Protein AF-A0A2V5RWP7-F1 (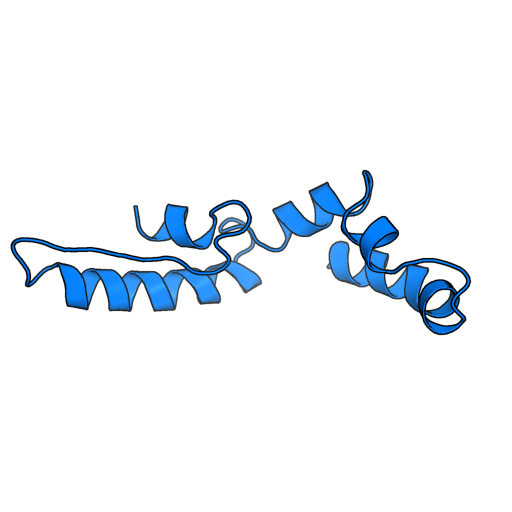afdb_monomer_lite)

Radius of gyration: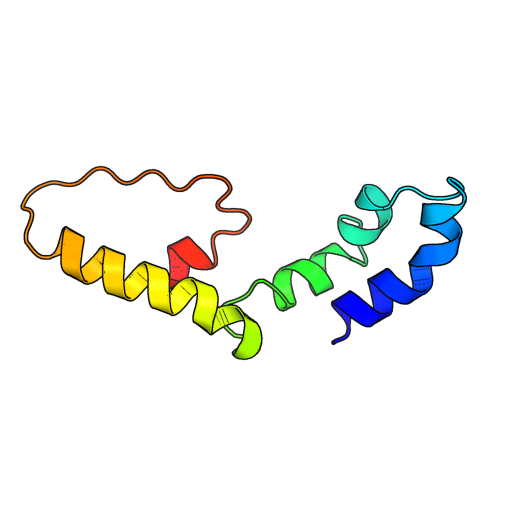 16.86 Å; chains: 1; bounding box: 31×21×48 Å

Structure (mmCIF, N/CA/C/O backbone):
data_AF-A0A2V5RWP7-F1
#
_entry.id   AF-A0A2V5RWP7-F1
#
loop_
_atom_site.group_PDB
_atom_site.id
_atom_site.type_symbol
_atom_site.label_atom_id
_atom_site.label_alt_id
_atom_site.label_comp_id
_atom_site.label_asym_id
_atom_site.label_entity_id
_atom_site.label_seq_id
_atom_site.pdbx_PDB_ins_code
_atom_site.Cartn_x
_atom_site.Cartn_y
_atom_site.Cartn_z
_atom_site.occupancy
_atom_site.B_iso_or_equiv
_atom_site.auth_seq_id
_atom_site.auth_comp_id
_atom_site.auth_asym_id
_atom_site.auth_atom_id
_atom_site.pdbx_PDB_model_num
ATOM 1 N N . LEU A 1 1 ? -5.354 -4.243 -11.937 1.00 76.44 1 LEU A N 1
ATOM 2 C CA . LEU A 1 1 ? -4.126 -4.735 -12.608 1.00 76.44 1 LEU A CA 1
ATOM 3 C C . LEU A 1 1 ? -3.340 -3.578 -13.225 1.00 76.44 1 LEU A C 1
ATOM 5 O O . LEU A 1 1 ? -2.124 -3.657 -13.261 1.00 76.44 1 LEU A O 1
ATOM 9 N N . ASP A 1 2 ? -4.002 -2.460 -13.524 1.00 93.56 2 ASP A N 1
ATOM 10 C CA . ASP A 1 2 ? -3.456 -1.235 -14.126 1.00 93.56 2 ASP A CA 1
ATOM 11 C C . ASP A 1 2 ? -2.166 -0.696 -13.481 1.00 93.56 2 ASP A C 1
ATOM 13 O O . ASP A 1 2 ? -1.263 -0.261 -14.188 1.00 93.56 2 ASP A O 1
ATOM 17 N N . LEU A 1 3 ? -2.030 -0.757 -12.148 1.00 94.44 3 LEU A N 1
ATOM 18 C CA . LEU A 1 3 ? -0.783 -0.374 -11.469 1.00 94.44 3 LEU A CA 1
ATOM 19 C C . LEU A 1 3 ? 0.401 -1.268 -11.878 1.00 94.44 3 LEU A C 1
ATOM 21 O O . LEU A 1 3 ? 1.508 -0.773 -12.082 1.00 94.44 3 LEU A O 1
ATOM 25 N N . LEU A 1 4 ? 0.174 -2.580 -11.989 1.00 93.81 4 LEU A N 1
ATOM 26 C CA . LEU A 1 4 ? 1.203 -3.535 -12.401 1.00 93.81 4 LEU A CA 1
ATOM 27 C C . LEU A 1 4 ? 1.529 -3.377 -13.884 1.00 93.81 4 LEU A C 1
ATOM 29 O O . LEU A 1 4 ? 2.702 -3.428 -14.241 1.00 93.81 4 LEU A O 1
ATOM 33 N N . ASP A 1 5 ? 0.524 -3.127 -14.723 1.00 96.38 5 ASP A N 1
ATOM 34 C CA . ASP A 1 5 ? 0.726 -2.869 -16.152 1.00 96.38 5 ASP A CA 1
ATOM 35 C C . ASP A 1 5 ? 1.547 -1.587 -16.370 1.00 96.38 5 ASP A C 1
ATOM 37 O O . ASP A 1 5 ? 2.507 -1.580 -17.146 1.00 96.38 5 ASP A O 1
ATOM 41 N N . HIS A 1 6 ? 1.245 -0.526 -15.612 1.00 95.69 6 HIS A N 1
ATOM 42 C CA . HIS A 1 6 ? 2.033 0.709 -15.597 1.00 95.69 6 HIS A CA 1
ATOM 43 C C . HIS A 1 6 ? 3.481 0.439 -15.182 1.00 95.69 6 HIS A C 1
ATOM 45 O O . HIS A 1 6 ? 4.408 0.774 -15.920 1.00 95.69 6 HIS A O 1
ATOM 51 N N . ALA A 1 7 ? 3.694 -0.243 -14.053 1.00 95.69 7 ALA A N 1
ATOM 52 C CA . ALA A 1 7 ? 5.031 -0.590 -13.573 1.00 95.69 7 ALA A CA 1
ATOM 53 C C . ALA A 1 7 ? 5.817 -1.451 -14.580 1.00 95.69 7 ALA A C 1
ATOM 55 O O . ALA A 1 7 ? 7.003 -1.209 -14.814 1.00 95.69 7 ALA A O 1
ATOM 56 N N . ALA A 1 8 ? 5.159 -2.428 -15.210 1.00 96.94 8 ALA A N 1
ATOM 57 C CA . ALA A 1 8 ? 5.764 -3.305 -16.205 1.00 96.94 8 ALA A CA 1
ATOM 58 C C . ALA A 1 8 ? 6.206 -2.533 -17.455 1.00 96.94 8 ALA A C 1
ATOM 60 O O . ALA A 1 8 ? 7.305 -2.767 -17.960 1.00 96.94 8 ALA A O 1
ATOM 61 N N . SER A 1 9 ? 5.401 -1.569 -17.917 1.00 96.38 9 SER A N 1
ATOM 62 C CA . SER A 1 9 ? 5.736 -0.736 -19.081 1.00 96.38 9 SER A CA 1
ATOM 63 C C . SER A 1 9 ? 7.015 0.092 -18.886 1.00 96.38 9 SER A C 1
ATOM 65 O O . SER A 1 9 ? 7.741 0.366 -19.841 1.00 96.38 9 SER A O 1
ATOM 67 N N . LEU A 1 10 ? 7.327 0.439 -17.635 1.00 96.12 10 LEU A N 1
ATOM 68 C CA . LEU A 1 10 ? 8.477 1.258 -17.250 1.00 96.12 10 LEU A CA 1
ATOM 69 C C . LEU A 1 10 ? 9.727 0.431 -16.941 1.00 96.12 10 LEU A C 1
ATOM 71 O O . LEU A 1 10 ? 10.828 0.979 -16.857 1.00 96.12 10 LEU A O 1
ATOM 75 N N . TYR A 1 11 ? 9.570 -0.883 -16.761 1.00 96.25 11 TYR A N 1
ATOM 76 C CA . TYR A 1 11 ? 10.586 -1.733 -16.148 1.00 96.25 11 TYR A CA 1
ATOM 77 C C . TYR A 1 11 ? 11.940 -1.652 -16.856 1.00 96.25 11 TYR A C 1
ATOM 79 O O . TYR A 1 11 ? 12.962 -1.490 -16.198 1.00 96.25 11 TYR A O 1
ATOM 87 N N . VAL A 1 12 ? 11.960 -1.694 -18.192 1.00 98.00 12 VAL A N 1
ATOM 88 C CA . VAL A 1 12 ? 13.212 -1.642 -18.967 1.00 98.00 12 VAL A CA 1
ATOM 89 C C . VAL A 1 12 ? 13.955 -0.321 -18.755 1.00 98.00 12 VAL A C 1
ATOM 91 O O . VAL A 1 12 ? 15.162 -0.341 -18.532 1.00 98.00 12 VAL A O 1
ATOM 94 N N . ALA A 1 13 ? 13.250 0.813 -18.789 1.00 97.50 13 ALA A N 1
ATOM 95 C CA . ALA A 1 13 ? 13.852 2.138 -18.626 1.00 97.50 13 ALA A CA 1
ATOM 96 C C . ALA A 1 13 ? 14.341 2.385 -17.189 1.00 97.50 13 ALA A C 1
ATOM 98 O O . ALA A 1 13 ? 15.345 3.064 -16.974 1.00 97.50 13 ALA A O 1
ATOM 99 N N . VAL A 1 14 ? 13.650 1.817 -16.199 1.00 97.25 14 VAL A N 1
ATOM 100 C CA . VAL A 1 14 ? 14.083 1.871 -14.798 1.00 97.25 14 VAL A CA 1
ATOM 101 C C . VAL A 1 14 ? 15.291 0.960 -14.570 1.00 97.25 14 VAL A C 1
ATOM 103 O O . VAL A 1 14 ? 16.285 1.390 -13.991 1.00 97.25 14 VAL A O 1
ATOM 106 N N . ALA A 1 15 ? 15.254 -0.275 -15.075 1.00 97.62 15 ALA A N 1
ATOM 107 C CA . ALA A 1 15 ? 16.340 -1.245 -14.927 1.00 97.62 15 ALA A CA 1
ATOM 108 C C . ALA A 1 15 ? 17.633 -0.811 -15.639 1.00 97.62 15 ALA A C 1
ATOM 110 O O . ALA A 1 15 ? 18.725 -1.163 -15.199 1.00 97.62 15 ALA A O 1
ATOM 111 N N . SER A 1 16 ? 17.525 -0.027 -16.715 1.00 98.00 16 SER A N 1
ATOM 112 C CA . SER A 1 16 ? 18.668 0.562 -17.421 1.00 98.00 16 SER A CA 1
ATOM 113 C C . SER A 1 16 ? 19.188 1.859 -16.784 1.00 98.00 16 SER A C 1
ATOM 115 O O . SER A 1 16 ? 20.169 2.421 -17.271 1.00 98.00 16 SER A O 1
ATOM 117 N N . GLY A 1 17 ? 18.543 2.361 -15.724 1.00 97.38 17 GLY A N 1
ATOM 118 C CA . GLY A 1 17 ? 18.888 3.627 -15.071 1.00 97.38 17 GLY A CA 1
ATOM 119 C C . GLY A 1 17 ? 18.524 4.879 -15.878 1.00 97.38 17 GLY A C 1
ATOM 120 O O . GLY A 1 17 ? 18.944 5.977 -15.522 1.00 97.38 17 GLY A O 1
ATOM 121 N N . GLN A 1 18 ? 17.756 4.739 -16.962 1.00 97.94 18 GLN A N 1
ATOM 122 C CA . GLN A 1 18 ? 17.312 5.861 -17.798 1.00 97.94 18 GLN A CA 1
ATOM 123 C C . GLN A 1 18 ? 16.183 6.664 -17.148 1.00 97.94 18 GLN A C 1
ATOM 125 O O . GLN A 1 18 ? 16.017 7.848 -17.439 1.00 97.94 18 GLN A O 1
ATOM 130 N N . GLN A 1 19 ? 15.396 6.026 -16.284 1.00 96.31 19 GLN A N 1
ATOM 131 C CA . GLN A 1 19 ? 14.333 6.665 -15.522 1.00 96.31 19 GLN A CA 1
ATOM 132 C C . GLN A 1 19 ? 14.356 6.201 -14.067 1.00 96.31 19 GLN A C 1
ATOM 134 O O . GLN A 1 19 ? 14.829 5.110 -13.757 1.00 96.31 19 GLN A O 1
ATOM 139 N N . SER A 1 20 ? 13.811 7.019 -13.166 1.00 95.81 20 SER A N 1
ATOM 140 C CA . SER A 1 20 ? 13.665 6.645 -11.760 1.00 95.81 20 SER A CA 1
ATOM 141 C C . SER A 1 20 ? 12.311 5.961 -11.532 1.00 95.81 20 SER A C 1
ATOM 143 O O . SER A 1 20 ? 11.283 6.367 -12.081 1.00 95.81 20 SER A O 1
ATOM 145 N N . GLY A 1 21 ? 12.309 4.878 -10.754 1.00 93.88 21 GLY A N 1
ATOM 146 C CA . GLY A 1 21 ? 11.085 4.132 -10.458 1.00 93.88 21 GLY A CA 1
ATOM 147 C C . GLY A 1 21 ? 10.123 4.928 -9.578 1.00 93.88 21 GLY A C 1
ATOM 148 O O . GLY A 1 21 ? 8.924 4.952 -9.838 1.00 93.88 21 GLY A O 1
ATOM 149 N N . ASP A 1 22 ? 10.655 5.632 -8.582 1.00 93.56 22 ASP A N 1
ATOM 150 C CA . ASP A 1 22 ? 9.902 6.476 -7.658 1.00 93.56 22 ASP A CA 1
ATOM 151 C C . ASP A 1 22 ? 9.249 7.668 -8.365 1.00 93.56 22 ASP A C 1
ATOM 153 O O . ASP A 1 22 ? 8.057 7.886 -8.173 1.00 93.56 22 ASP A O 1
ATOM 157 N N . HIS A 1 23 ? 9.943 8.375 -9.262 1.00 93.19 23 HIS A N 1
ATOM 158 C CA . HIS A 1 23 ? 9.321 9.462 -10.027 1.00 93.19 23 HIS A CA 1
ATOM 159 C C . HIS A 1 23 ? 8.201 8.975 -10.953 1.00 93.19 23 HIS A C 1
ATOM 161 O O . HIS A 1 23 ? 7.237 9.702 -11.184 1.00 93.19 23 HIS A O 1
ATOM 167 N N . ASN A 1 24 ? 8.299 7.755 -11.482 1.00 92.50 24 ASN A N 1
ATOM 168 C CA . ASN A 1 24 ? 7.272 7.212 -12.366 1.00 92.50 24 ASN A CA 1
ATOM 169 C C . ASN A 1 24 ? 6.067 6.612 -11.618 1.00 92.50 24 ASN A C 1
ATOM 171 O O . ASN A 1 24 ? 4.930 6.753 -12.075 1.00 92.50 24 ASN A O 1
ATOM 175 N N . LEU A 1 25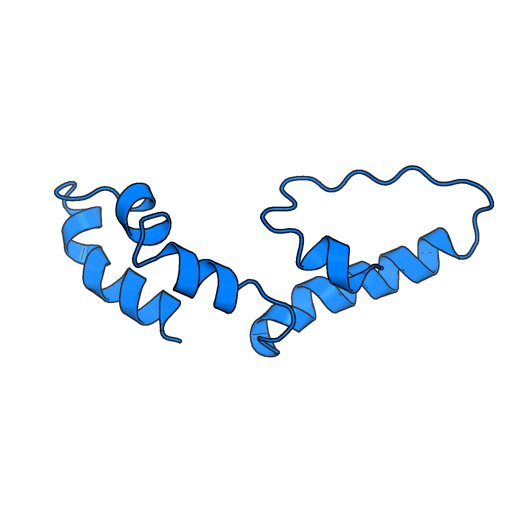 ? 6.293 5.944 -10.481 1.00 91.19 25 LEU A N 1
ATOM 176 C CA . LEU A 1 25 ? 5.228 5.353 -9.657 1.00 91.19 25 LEU A CA 1
ATOM 177 C C . LEU A 1 25 ? 4.550 6.380 -8.748 1.00 91.19 25 LEU A C 1
ATOM 179 O O . LEU A 1 25 ? 3.349 6.285 -8.519 1.00 91.19 25 LEU A O 1
ATOM 183 N N . LEU A 1 26 ? 5.295 7.370 -8.258 1.00 90.88 26 LEU A N 1
ATOM 184 C CA . LEU A 1 26 ? 4.799 8.428 -7.370 1.00 90.88 26 LEU A CA 1
ATOM 185 C C . LEU A 1 26 ? 4.657 9.779 -8.092 1.00 90.88 26 LEU A C 1
ATOM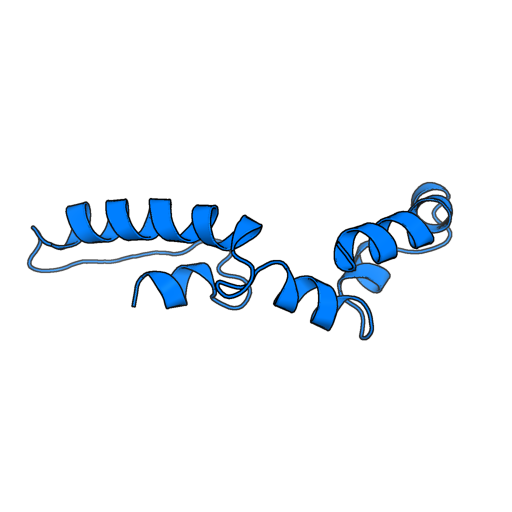 187 O O . LEU A 1 26 ? 4.466 10.816 -7.461 1.00 90.88 26 LEU A O 1
ATOM 191 N N . GLY A 1 27 ? 4.726 9.770 -9.424 1.00 92.19 27 GLY A N 1
ATOM 192 C CA . GLY A 1 27 ? 4.416 10.918 -10.271 1.00 92.19 27 GLY A CA 1
ATOM 193 C C . GLY A 1 27 ? 2.920 11.041 -10.599 1.00 92.19 27 GLY A C 1
ATOM 194 O O . GLY A 1 27 ? 2.121 10.181 -10.225 1.00 92.19 27 GLY A O 1
ATOM 195 N N . PRO A 1 28 ? 2.521 12.073 -11.369 1.00 93.56 28 PRO A N 1
ATOM 196 C CA . PRO A 1 28 ? 1.114 12.385 -11.647 1.00 93.56 28 PRO A CA 1
ATOM 197 C C . PRO A 1 28 ? 0.290 11.239 -12.250 1.00 93.56 28 PRO A C 1
ATOM 199 O O . PRO A 1 28 ? -0.910 11.161 -12.006 1.00 93.56 28 PRO A O 1
ATOM 202 N N . GLN A 1 29 ? 0.917 10.355 -13.033 1.00 90.88 29 GLN A N 1
ATOM 203 C CA . GLN A 1 29 ? 0.241 9.193 -13.621 1.00 90.88 29 GLN A CA 1
ATOM 204 C C . GLN A 1 29 ? 0.198 7.988 -12.673 1.00 90.88 29 GLN A C 1
ATOM 206 O O . GLN A 1 29 ? -0.780 7.248 -12.670 1.00 90.88 29 GLN A O 1
ATOM 211 N N . GLY A 1 30 ? 1.241 7.791 -11.861 1.00 94.56 30 GLY A N 1
ATOM 212 C CA . GLY A 1 30 ? 1.354 6.635 -10.975 1.00 94.56 30 GLY A CA 1
ATOM 213 C C . GLY A 1 30 ? 0.569 6.787 -9.672 1.00 94.56 30 GLY A C 1
ATOM 214 O O . GLY A 1 30 ? -0.038 5.818 -9.222 1.00 94.56 30 GLY A O 1
ATOM 215 N N . VAL A 1 31 ? 0.494 7.999 -9.105 1.00 95.38 31 VAL A N 1
ATOM 216 C CA . VAL A 1 31 ? -0.193 8.246 -7.823 1.00 95.38 31 VAL A CA 1
ATOM 217 C C . VAL A 1 31 ? -1.652 7.778 -7.840 1.00 95.38 31 VAL A C 1
ATOM 219 O O . VAL A 1 31 ? -2.014 7.024 -6.941 1.00 95.38 31 VAL A O 1
ATOM 222 N N . PRO A 1 32 ? -2.497 8.118 -8.833 1.00 95.94 32 PRO A N 1
ATOM 223 C CA . PRO A 1 32 ? -3.873 7.622 -8.854 1.00 95.94 32 PRO A CA 1
ATOM 224 C C . PRO A 1 32 ? -3.956 6.089 -8.907 1.00 95.94 32 PRO A C 1
ATOM 226 O O . PRO A 1 32 ? -4.778 5.494 -8.217 1.00 95.94 32 PRO A O 1
ATOM 229 N N . LEU A 1 33 ? -3.078 5.436 -9.678 1.00 96.25 33 LEU A N 1
ATOM 230 C CA . LEU A 1 33 ? -3.026 3.973 -9.772 1.00 96.25 33 LEU A CA 1
ATOM 231 C C . LEU A 1 33 ? -2.602 3.337 -8.444 1.00 96.25 33 LEU A C 1
ATOM 233 O O . LEU A 1 33 ? -3.161 2.320 -8.037 1.00 96.25 33 LEU A O 1
ATOM 237 N N . TRP A 1 34 ? -1.636 3.955 -7.762 1.00 94.94 34 TRP A N 1
ATOM 238 C CA . TRP A 1 34 ? -1.175 3.551 -6.440 1.00 94.94 34 TRP A CA 1
ATOM 239 C C . TRP A 1 34 ? -2.304 3.657 -5.415 1.00 94.94 34 TRP A C 1
ATOM 241 O O . TRP A 1 34 ? -2.620 2.676 -4.746 1.00 94.94 34 TRP A O 1
ATOM 251 N N . LEU A 1 35 ? -2.961 4.817 -5.339 1.00 94.88 35 LEU A N 1
ATOM 252 C CA . LEU A 1 35 ? -4.057 5.058 -4.401 1.00 94.88 35 LEU A CA 1
ATOM 253 C C . LEU A 1 35 ? -5.227 4.108 -4.632 1.00 94.88 35 LEU A C 1
ATOM 255 O O . LEU A 1 35 ? -5.731 3.556 -3.667 1.00 94.88 35 LEU A O 1
ATOM 259 N N . ASN A 1 36 ? -5.601 3.852 -5.886 1.00 95.56 36 ASN A N 1
ATOM 260 C CA . ASN A 1 36 ? -6.679 2.917 -6.206 1.00 95.56 36 ASN A CA 1
ATOM 261 C C . ASN A 1 36 ? -6.323 1.466 -5.856 1.00 95.56 36 ASN A C 1
ATOM 263 O O . ASN A 1 36 ? -7.197 0.687 -5.476 1.00 95.56 36 ASN A O 1
ATOM 267 N N . TYR A 1 37 ? -5.052 1.075 -5.999 1.00 95.50 37 TYR A N 1
ATOM 268 C CA . TYR A 1 37 ? -4.621 -0.278 -5.658 1.00 95.50 37 TYR A CA 1
ATOM 269 C C . TYR A 1 37 ? -4.597 -0.499 -4.142 1.00 95.50 37 TYR A C 1
ATOM 271 O O . TYR A 1 37 ? -5.121 -1.509 -3.673 1.00 95.50 37 TYR A O 1
ATOM 279 N N . PHE A 1 38 ? -4.013 0.436 -3.388 1.00 95.31 38 PHE A N 1
ATOM 280 C CA . PHE A 1 38 ? -3.882 0.386 -1.929 1.00 95.31 38 PHE A CA 1
ATOM 281 C C . PHE A 1 38 ? -5.100 1.015 -1.222 1.00 95.31 38 PHE A C 1
ATOM 283 O O . PHE A 1 38 ? -4.945 1.810 -0.296 1.00 95.31 38 PHE A O 1
ATOM 290 N N . HIS A 1 39 ? -6.309 0.66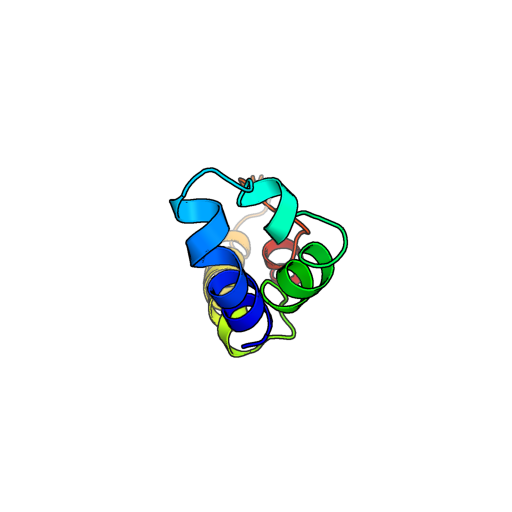2 -1.674 1.00 95.75 39 HIS A N 1
ATOM 291 C CA . HIS A 1 39 ? -7.584 1.148 -1.137 1.00 95.75 39 HIS A CA 1
ATOM 292 C C . HIS A 1 39 ? -8.473 -0.002 -0.666 1.00 95.75 39 HIS A C 1
ATOM 294 O O . HIS A 1 39 ? -8.457 -1.085 -1.255 1.00 95.75 39 HIS A O 1
ATOM 300 N N . ASN A 1 40 ? -9.329 0.250 0.324 1.00 96.62 40 ASN A N 1
ATOM 301 C CA . ASN A 1 40 ? -10.276 -0.746 0.835 1.00 96.62 40 ASN A CA 1
ATOM 302 C C . ASN A 1 40 ? -11.341 -1.162 -0.198 1.00 96.62 40 ASN A C 1
ATOM 304 O O . ASN A 1 40 ? -11.901 -2.251 -0.095 1.00 96.62 40 ASN A O 1
ATOM 308 N N . ASP A 1 41 ? -11.568 -0.350 -1.235 1.00 95.50 41 ASP A N 1
ATOM 309 C CA . ASP A 1 41 ? -12.455 -0.704 -2.357 1.00 95.50 41 ASP A CA 1
ATOM 310 C C . ASP A 1 41 ? -11.839 -1.755 -3.295 1.00 95.50 41 ASP A C 1
ATOM 312 O O . ASP A 1 41 ? -12.552 -2.470 -4.003 1.00 95.50 41 ASP A O 1
ATOM 316 N N . ASN A 1 42 ? -10.510 -1.900 -3.303 1.00 95.81 42 ASN A N 1
ATOM 317 C CA . ASN A 1 42 ? -9.859 -2.995 -4.006 1.00 95.81 42 ASN A CA 1
ATOM 318 C C . ASN A 1 42 ? -9.916 -4.255 -3.137 1.00 95.81 42 ASN A C 1
ATOM 320 O O . ASN A 1 42 ? -9.018 -4.509 -2.339 1.00 95.81 42 ASN A O 1
ATOM 324 N N . LEU A 1 43 ? -10.934 -5.094 -3.335 1.00 93.94 43 LEU A N 1
ATOM 325 C CA . LEU A 1 43 ? -11.179 -6.285 -2.506 1.00 93.94 43 LEU A CA 1
ATOM 326 C C . LEU A 1 43 ? -9.994 -7.262 -2.422 1.00 93.94 43 LEU A C 1
ATOM 328 O O . LEU A 1 43 ? -9.839 -7.955 -1.417 1.00 93.94 43 LEU A O 1
ATOM 332 N N . THR A 1 44 ? -9.140 -7.310 -3.450 1.00 92.44 44 THR A N 1
ATOM 333 C CA . THR A 1 44 ? -7.933 -8.157 -3.431 1.00 92.44 44 THR A CA 1
ATOM 334 C C . THR A 1 44 ? -6.853 -7.625 -2.489 1.00 92.44 44 THR A C 1
ATOM 336 O O . THR A 1 44 ? -6.079 -8.403 -1.937 1.00 92.44 44 THR A O 1
ATOM 339 N N . TYR A 1 45 ? -6.823 -6.310 -2.272 1.00 94.19 45 TYR A N 1
ATOM 340 C CA . TYR A 1 45 ? -5.945 -5.651 -1.314 1.00 94.19 45 TYR A CA 1
ATOM 341 C C . TYR A 1 45 ? -6.589 -5.525 0.073 1.00 94.19 45 TYR A C 1
ATOM 343 O O . TYR A 1 45 ? -5.914 -5.755 1.076 1.00 94.19 45 TYR A O 1
ATOM 351 N N . ALA A 1 46 ? -7.887 -5.217 0.135 1.00 96.25 46 ALA A N 1
ATOM 352 C CA . ALA A 1 46 ? -8.629 -4.903 1.356 1.00 96.25 46 ALA A CA 1
ATOM 353 C C . ALA A 1 46 ? -8.534 -5.989 2.436 1.00 96.25 46 ALA A C 1
ATOM 355 O O . ALA A 1 46 ? -8.556 -5.683 3.628 1.00 96.25 46 ALA A O 1
ATOM 356 N N . VAL A 1 47 ? -8.370 -7.255 2.035 1.00 95.56 47 VAL A N 1
ATOM 357 C CA . VAL A 1 47 ? -8.157 -8.378 2.960 1.00 95.56 47 VAL A CA 1
ATOM 358 C C . VAL A 1 47 ? -6.967 -8.149 3.901 1.00 95.56 47 VAL A C 1
ATOM 360 O O . VAL A 1 47 ? -7.034 -8.523 5.070 1.00 95.56 47 VAL A O 1
ATOM 363 N N . ASN A 1 48 ? -5.908 -7.481 3.426 1.00 93.44 48 ASN A N 1
ATOM 364 C CA . ASN A 1 48 ? -4.718 -7.186 4.227 1.00 93.44 48 ASN A CA 1
ATOM 365 C C . ASN A 1 48 ? -5.044 -6.240 5.389 1.00 93.44 48 ASN A C 1
ATOM 367 O O . ASN A 1 48 ? -4.546 -6.429 6.498 1.00 93.44 48 ASN A O 1
ATOM 371 N N . ASN A 1 49 ? -5.910 -5.256 5.146 1.00 95.62 49 ASN A N 1
ATOM 372 C CA . ASN A 1 49 ? -6.322 -4.283 6.151 1.00 95.62 49 ASN A CA 1
ATOM 373 C C . ASN A 1 49 ? -7.358 -4.893 7.111 1.00 95.62 49 ASN A C 1
ATOM 375 O O . ASN A 1 49 ? -7.242 -4.743 8.327 1.00 95.62 49 ASN A O 1
ATOM 379 N N . TRP A 1 50 ? -8.322 -5.652 6.578 1.00 95.81 50 TRP A N 1
ATOM 380 C CA . TRP A 1 50 ? -9.400 -6.283 7.353 1.00 95.81 50 TRP A CA 1
ATOM 381 C C . TRP A 1 50 ? -8.882 -7.193 8.466 1.00 95.81 50 TRP A C 1
ATOM 383 O O . TRP A 1 50 ? -9.337 -7.099 9.605 1.00 95.81 50 TRP A O 1
ATOM 393 N N . VAL A 1 51 ? -7.917 -8.064 8.158 1.00 93.38 51 VAL A N 1
ATOM 394 C CA . VAL A 1 51 ? -7.364 -9.001 9.149 1.00 93.38 51 VAL A CA 1
ATOM 395 C C . VAL A 1 51 ? -6.706 -8.247 10.307 1.00 93.38 51 VAL A C 1
ATOM 397 O O . VAL A 1 51 ? -6.900 -8.608 11.468 1.00 93.38 51 VAL A O 1
ATOM 400 N N . GLY A 1 52 ? -5.966 -7.177 10.003 1.00 90.81 52 GLY A N 1
ATOM 401 C CA . GLY A 1 52 ? -5.346 -6.327 11.017 1.00 90.81 52 GLY A CA 1
ATOM 402 C C . GLY A 1 52 ? -6.377 -5.623 11.897 1.00 90.81 52 GLY A C 1
ATOM 403 O O . GLY A 1 52 ? -6.243 -5.635 13.120 1.00 90.81 52 GLY A O 1
ATOM 404 N N . ALA A 1 53 ? -7.429 -5.068 11.293 1.00 93.88 53 ALA A N 1
ATOM 405 C CA . ALA A 1 53 ? -8.476 -4.369 12.028 1.00 93.88 53 ALA A CA 1
ATOM 406 C C . ALA A 1 53 ? -9.283 -5.285 12.946 1.00 93.88 53 ALA A C 1
ATOM 408 O O . ALA A 1 53 ? -9.494 -4.927 14.100 1.00 93.88 53 ALA A O 1
ATOM 409 N N . VAL A 1 54 ? -9.657 -6.489 12.501 1.00 94.25 54 VAL A N 1
ATOM 410 C CA . VAL A 1 54 ? -10.364 -7.461 13.356 1.00 94.25 54 VAL A CA 1
ATOM 411 C C . VAL A 1 54 ? -9.538 -7.794 14.601 1.00 94.25 54 VAL A C 1
ATOM 413 O O . VAL A 1 54 ? -10.041 -7.720 15.720 1.00 94.25 54 VAL A O 1
ATOM 416 N N . LEU A 1 55 ? -8.248 -8.093 14.426 1.00 89.25 55 LEU A N 1
ATOM 417 C CA . LEU A 1 55 ? -7.356 -8.397 15.548 1.00 89.25 55 LEU A CA 1
ATOM 418 C C . LEU A 1 55 ? -7.142 -7.189 16.466 1.00 89.25 55 LEU A C 1
ATOM 420 O O . LEU A 1 55 ? -7.067 -7.342 17.688 1.00 89.25 55 LEU A O 1
ATOM 424 N N . ALA A 1 56 ? -7.043 -5.989 15.892 1.00 90.12 56 ALA A N 1
ATOM 425 C CA . ALA A 1 56 ? -6.935 -4.761 16.661 1.00 90.12 56 ALA A CA 1
ATOM 426 C C . ALA A 1 56 ? -8.197 -4.537 17.503 1.00 90.12 56 ALA A C 1
ATOM 428 O O . ALA A 1 56 ? -8.060 -4.343 18.709 1.00 90.12 56 ALA A O 1
ATOM 429 N N . VAL A 1 57 ? -9.394 -4.641 16.910 1.00 90.50 57 VAL A N 1
ATOM 430 C CA . VAL A 1 57 ? -10.700 -4.513 17.584 1.00 90.50 57 VAL A CA 1
ATOM 431 C C . VAL A 1 57 ? -10.828 -5.496 18.746 1.00 90.50 57 VAL A C 1
ATOM 433 O O . VAL A 1 57 ? -11.144 -5.083 19.864 1.00 90.50 57 VAL A O 1
ATOM 436 N N . ASP A 1 58 ? -10.496 -6.769 18.535 1.00 89.75 58 ASP A N 1
ATOM 437 C CA . ASP A 1 58 ? -10.509 -7.774 19.604 1.00 89.75 58 ASP A CA 1
ATOM 438 C C . ASP A 1 58 ? -9.573 -7.384 20.757 1.00 89.75 58 ASP A C 1
ATOM 440 O O . ASP A 1 58 ? -9.940 -7.470 21.931 1.00 89.75 58 ASP A O 1
ATOM 444 N N . HIS A 1 59 ? -8.379 -6.880 20.445 1.00 85.44 59 HIS A N 1
ATOM 445 C CA . HIS A 1 59 ? -7.414 -6.470 21.461 1.00 85.44 59 HIS A CA 1
ATOM 446 C C . HIS A 1 59 ? -7.814 -5.183 22.198 1.00 85.44 59 HIS A C 1
ATOM 448 O O . HIS A 1 59 ? -7.544 -5.045 23.396 1.00 85.44 59 HIS A O 1
ATOM 454 N N . VAL A 1 60 ? -8.441 -4.233 21.497 1.00 87.38 60 VAL A N 1
ATOM 455 C CA . VAL A 1 60 ? -8.834 -2.936 22.060 1.00 87.38 60 VAL A CA 1
ATOM 456 C C . VAL A 1 60 ? -10.128 -3.004 22.863 1.00 87.38 60 VAL A C 1
ATOM 458 O O . VAL A 1 60 ? -10.242 -2.310 23.871 1.00 87.38 60 VAL A O 1
ATOM 461 N N . SER A 1 61 ? -11.060 -3.883 22.487 1.00 85.38 61 SER A N 1
ATOM 462 C CA . SER A 1 61 ? -12.391 -4.001 23.105 1.00 85.38 61 SER A CA 1
ATOM 463 C C . SER A 1 61 ? -12.361 -4.312 24.607 1.00 85.38 61 SER A C 1
ATOM 465 O O . SER A 1 61 ? -13.304 -4.007 25.333 1.00 85.38 61 SER A O 1
ATOM 467 N N . THR A 1 62 ? -11.257 -4.877 25.099 1.00 83.69 62 THR A N 1
ATOM 468 C CA . THR A 1 62 ? -11.079 -5.262 26.506 1.00 83.69 62 THR A CA 1
ATOM 469 C C . THR A 1 62 ? -10.400 -4.190 27.367 1.00 83.69 62 THR A C 1
ATOM 471 O O . THR A 1 62 ? -10.176 -4.413 28.558 1.00 83.69 62 THR A O 1
ATOM 474 N N . ARG A 1 63 ? -10.049 -3.023 26.803 1.00 85.69 63 ARG A N 1
ATOM 475 C CA . ARG A 1 63 ? -9.236 -1.997 27.478 1.00 85.69 63 ARG A CA 1
ATOM 476 C C . ARG A 1 63 ? -9.970 -0.664 27.614 1.00 85.69 63 ARG A C 1
ATOM 478 O O . ARG A 1 63 ? -10.567 -0.169 26.670 1.00 85.69 63 ARG A O 1
ATOM 485 N N . SER A 1 64 ? -9.856 -0.037 28.788 1.00 84.00 64 SER A N 1
ATOM 486 C CA . SER A 1 64 ? -10.473 1.266 29.091 1.00 84.00 64 SER A CA 1
ATOM 487 C C . SER A 1 64 ? -9.692 2.476 28.564 1.00 84.00 64 SER A C 1
ATOM 489 O O . SER A 1 64 ? -10.245 3.569 28.475 1.00 84.00 64 SER A O 1
ATOM 491 N N . ALA A 1 65 ? -8.412 2.304 28.223 1.00 86.75 65 ALA A N 1
ATOM 492 C CA . ALA A 1 65 ? -7.571 3.335 27.624 1.00 86.75 65 ALA A CA 1
ATOM 493 C C . ALA A 1 65 ? -6.509 2.705 26.718 1.00 86.75 65 ALA A C 1
ATOM 495 O O . ALA A 1 65 ? -5.917 1.674 27.054 1.00 86.75 65 ALA A O 1
ATOM 496 N N . LEU A 1 66 ? -6.257 3.337 25.570 1.00 86.75 66 LEU A N 1
ATOM 497 C CA . LEU A 1 66 ? -5.408 2.802 24.508 1.00 86.75 66 LEU A CA 1
ATOM 498 C C . LEU A 1 66 ? -4.555 3.893 23.871 1.00 86.75 66 LEU A C 1
ATOM 500 O O . LEU A 1 66 ? -4.941 5.058 23.807 1.00 86.75 66 LEU A O 1
ATOM 504 N N . ARG A 1 67 ? -3.385 3.484 23.383 1.00 90.31 67 ARG A N 1
ATOM 505 C CA . ARG A 1 67 ? -2.495 4.288 22.545 1.00 90.31 67 ARG A CA 1
ATOM 506 C C . ARG A 1 67 ? -2.073 3.415 21.373 1.00 90.31 67 ARG A C 1
ATOM 508 O O . ARG A 1 67 ? -1.512 2.346 21.598 1.00 90.31 67 ARG A O 1
ATOM 515 N N . ILE A 1 68 ? -2.382 3.858 20.160 1.00 88.50 68 ILE A N 1
ATOM 516 C CA . ILE A 1 68 ? -2.100 3.139 18.915 1.00 88.50 68 ILE A CA 1
ATOM 517 C C . ILE A 1 68 ? -1.105 3.978 18.110 1.00 88.50 68 ILE A C 1
ATOM 519 O O . ILE A 1 68 ? -1.233 5.199 18.050 1.00 88.50 68 ILE A O 1
ATOM 523 N N . LEU A 1 69 ? -0.104 3.319 17.527 1.00 93.19 69 LEU A N 1
ATOM 524 C CA . LEU A 1 69 ? 0.840 3.910 16.584 1.00 93.19 69 LEU A CA 1
ATOM 525 C C . LEU A 1 69 ? 0.775 3.109 15.288 1.00 93.19 69 LEU A C 1
ATOM 527 O O . LEU A 1 69 ? 1.067 1.915 15.293 1.00 93.19 69 LEU A O 1
ATOM 531 N N . GLU A 1 70 ? 0.434 3.776 14.193 1.00 93.31 70 GLU A N 1
ATOM 532 C CA . GLU A 1 70 ? 0.503 3.206 12.852 1.00 93.31 70 GLU A CA 1
ATOM 533 C C . GLU A 1 70 ? 1.789 3.673 12.167 1.00 93.31 70 GLU A C 1
ATOM 535 O 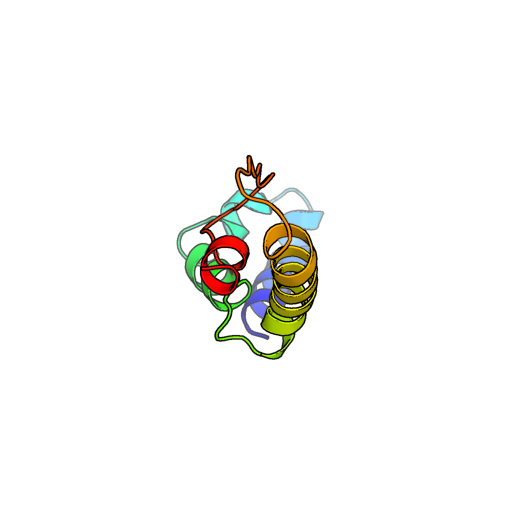O . GLU A 1 70 ? 2.043 4.870 12.021 1.00 93.31 70 GLU A O 1
ATOM 540 N N . LEU A 1 71 ? 2.632 2.720 11.775 1.00 95.25 71 LEU A N 1
ATOM 541 C CA . LEU A 1 71 ? 3.877 3.001 11.070 1.00 95.25 71 LEU A CA 1
ATOM 542 C C . LEU A 1 71 ? 3.629 2.937 9.567 1.00 95.25 71 LEU A C 1
ATOM 544 O O . LEU A 1 71 ? 3.145 1.928 9.068 1.00 95.25 71 LEU A O 1
ATOM 548 N N . GLY A 1 72 ? 4.004 3.995 8.846 1.00 94.50 72 GLY A N 1
ATOM 549 C CA . GLY A 1 72 ? 3.857 4.022 7.392 1.00 94.50 72 GLY A CA 1
ATOM 550 C C . GLY A 1 72 ? 2.399 3.993 6.930 1.00 94.50 72 GLY A C 1
ATOM 551 O O . GLY A 1 72 ? 2.106 3.335 5.940 1.00 94.50 72 GLY A O 1
ATOM 552 N N . ALA A 1 73 ? 1.509 4.726 7.612 1.00 94.56 73 ALA A N 1
ATOM 553 C CA . ALA A 1 73 ? 0.069 4.771 7.322 1.00 94.56 73 ALA A CA 1
ATOM 554 C C . ALA A 1 73 ? -0.278 5.135 5.862 1.00 94.56 73 ALA A C 1
ATOM 556 O O . ALA A 1 73 ? -1.393 4.896 5.400 1.00 94.56 73 ALA A O 1
ATOM 557 N N . GLY A 1 74 ? 0.664 5.723 5.116 1.00 93.81 74 GLY A N 1
ATOM 558 C CA . GLY A 1 74 ? 0.448 6.126 3.731 1.00 93.81 74 GLY A CA 1
ATOM 559 C C . GLY A 1 74 ? -0.710 7.116 3.648 1.00 93.81 74 GLY A C 1
ATOM 560 O O . GLY A 1 74 ? -0.681 8.156 4.302 1.00 93.81 74 GLY A O 1
ATOM 561 N N . THR A 1 75 ? -1.737 6.780 2.869 1.00 93.88 75 THR A N 1
ATOM 562 C CA . THR A 1 75 ? -2.979 7.563 2.768 1.00 93.88 75 THR A CA 1
ATOM 563 C C . THR A 1 75 ? -4.085 7.115 3.720 1.00 93.88 75 THR A C 1
ATOM 565 O O . THR A 1 75 ? -5.207 7.594 3.605 1.00 93.88 75 THR A O 1
ATOM 568 N N . GLY A 1 76 ? -3.781 6.225 4.666 1.00 96.19 76 GLY A N 1
ATOM 569 C CA . GLY A 1 76 ? -4.673 5.871 5.768 1.00 96.19 76 GLY A CA 1
ATOM 570 C C . GLY A 1 76 ? -5.719 4.810 5.443 1.00 96.19 76 GLY A C 1
ATOM 571 O O . GLY A 1 76 ? -6.706 4.716 6.159 1.00 96.19 76 GLY A O 1
ATOM 572 N N . SER A 1 77 ? -5.535 3.993 4.399 1.00 97.00 77 SER A N 1
ATOM 573 C CA . SER A 1 77 ? -6.504 2.930 4.076 1.00 97.00 77 SER A CA 1
ATOM 574 C C . SER A 1 77 ? -6.624 1.893 5.205 1.00 97.00 77 SER A C 1
ATOM 576 O O . SER A 1 77 ? -7.726 1.461 5.533 1.00 97.00 77 SER A O 1
ATOM 578 N N . ALA A 1 78 ? -5.522 1.525 5.864 1.00 95.62 78 ALA A N 1
ATOM 579 C CA . ALA A 1 78 ? -5.585 0.640 7.028 1.00 95.62 78 ALA A CA 1
ATOM 580 C C . ALA A 1 78 ? -6.187 1.338 8.262 1.00 95.62 78 ALA A C 1
ATOM 582 O O . ALA A 1 78 ? -6.934 0.715 9.014 1.00 95.62 78 ALA A O 1
ATOM 583 N N . SER A 1 79 ? -5.919 2.633 8.454 1.00 95.31 79 SER A N 1
ATOM 584 C CA . SER A 1 79 ? -6.553 3.426 9.513 1.00 95.31 79 SER A CA 1
ATOM 585 C C . SER A 1 79 ? -8.068 3.505 9.323 1.00 95.31 79 SER A C 1
ATOM 587 O O . SER A 1 79 ? -8.810 3.329 10.280 1.00 95.31 79 SER A O 1
ATOM 589 N N . GLU A 1 80 ? -8.525 3.752 8.093 1.00 95.81 80 GLU A N 1
ATOM 590 C CA . GLU A 1 80 ? -9.943 3.871 7.747 1.00 95.81 80 GLU A CA 1
ATOM 591 C C . GLU A 1 80 ? -10.708 2.597 8.090 1.00 95.81 80 GLU A C 1
ATOM 593 O O . GLU A 1 80 ? -11.786 2.678 8.657 1.00 95.81 80 GLU A O 1
ATOM 598 N N . ILE A 1 81 ? -10.148 1.420 7.802 1.00 94.81 81 ILE A N 1
ATOM 599 C CA . ILE A 1 81 ? -10.863 0.165 8.052 1.00 94.81 81 ILE A CA 1
ATOM 600 C C . ILE A 1 81 ? -10.999 -0.165 9.546 1.00 94.81 81 ILE A C 1
ATOM 602 O O . ILE A 1 81 ? -11.818 -1.000 9.927 1.00 94.81 81 ILE A O 1
ATOM 606 N N . LEU A 1 82 ? -10.139 0.425 10.381 1.00 90.88 82 LEU A N 1
ATOM 607 C CA . LEU A 1 82 ? -10.160 0.256 11.831 1.00 90.88 82 LEU A CA 1
ATOM 608 C C . LEU A 1 82 ? -11.205 1.163 12.506 1.00 90.88 82 LEU A C 1
ATOM 610 O O . LEU A 1 82 ? -11.600 0.867 13.636 1.00 90.88 82 LEU A O 1
ATOM 614 N N . LEU A 1 83 ? -11.601 2.265 11.858 1.00 85.19 83 LEU A N 1
ATOM 615 C CA . LEU A 1 83 ? -12.487 3.311 12.389 1.00 85.19 83 LEU A CA 1
ATOM 616 C C . LEU A 1 83 ? -13.950 3.092 11.984 1.00 85.19 83 LEU A C 1
ATOM 618 O O . LEU A 1 83 ? -14.815 3.416 12.831 1.00 85.19 83 LEU A O 1
#

pLDDT: mean 93.3, std 3.96, range [76.44, 98.0]

Sequence (83 aa):
LDLLDHAASLYVAVASGQQSGDHNLLGPQGVPLWLNYFHNDNLTYAVNNWVGAVLAVDHVSTRSALRILELGAGTGSASEILL

Secondary structure (DSSP, 8-state):
-HHHHHHHHHHHHHHTTSS-HHHHHSSTTHHHHHHHHTSTTSHHHHHHHHHHHHHHHHHHTT-SS-----TT-TTSHHHHHH-

Foldseek 3Di:
DVLVVQLVVCVVCCVVVVDPSCCSLVPPVNVVVVDVCCACVNVVNVVVLQVVLVVVCVVPVVDPDDDDDDDCCPVPRSVVNND